Protein AF-A0A948W7L7-F1 (afdb_monomer_lite)

Organism: Eiseniibacteriota bacterium (NCBI:txid2212470)

Secondary structure (DSSP, 8-state):
--------------EEEEEEEHHHHHHHHHHHHSSPPPHHHHHHHHHHHHT-GGGTTSEEEEEEEE-PPPP--EEE-TTT--EEEGGGSHHHHHHHHHHHHHHH-TTTT------

Foldseek 3Di:
DDDPDPPPPPLVLAEDEAEAAQVVVQVVCCVVPVDGDALVNVVVVVVVVCPPPVCVSHHYQAYEYEDAQFDQDWDQDPVPRDIDGRCPDPCNVSSNNRLVVLCVDPPGYHDDNDD

pLDDT: mean 84.23, std 18.94, range [31.59, 96.88]

Radius of gyration: 21.17 Å; chains: 1; bounding box: 54×27×75 Å

Sequence (115 aa):
MIGLTYLGIFMRDGKYAILLDGGFVIKKFQSQSGKFPIAEDVVKFCSGIRENPRLRDLQLLRIYFYHALPSTETLVNPIDGRSINFSTTTLYRESRRLLDTLELEDSAGLAETGC

Structure (mmCIF, N/CA/C/O backbone):
data_AF-A0A948W7L7-F1
#
_entry.id   AF-A0A948W7L7-F1
#
loop_
_atom_site.group_PDB
_atom_site.id
_atom_site.type_symbol
_atom_site.label_atom_id
_atom_site.label_alt_id
_atom_site.label_comp_id
_atom_site.label_asym_id
_atom_site.label_entity_id
_atom_site.label_seq_id
_atom_site.pdbx_PDB_ins_code
_atom_site.Cartn_x
_atom_site.Cartn_y
_atom_site.Cartn_z
_atom_site.occupancy
_atom_site.B_iso_or_equiv
_atom_site.auth_seq_id
_atom_site.auth_comp_id
_atom_site.auth_asym_id
_atom_site.auth_atom_id
_atom_site.pdbx_PDB_model_num
ATOM 1 N N . MET A 1 1 ? -42.471 3.552 44.855 1.00 40.34 1 MET A N 1
ATOM 2 C CA . MET A 1 1 ? -41.839 4.503 43.911 1.00 40.34 1 MET A CA 1
ATOM 3 C C . MET A 1 1 ? -40.886 3.702 43.033 1.00 40.34 1 MET A C 1
ATOM 5 O O . MET A 1 1 ? -39.785 3.415 43.463 1.00 40.34 1 MET A O 1
ATOM 9 N N . ILE A 1 2 ? -41.403 2.938 42.070 1.00 41.31 2 ILE A N 1
ATOM 10 C CA . ILE A 1 2 ? -41.615 3.306 40.655 1.00 41.31 2 ILE A CA 1
ATOM 11 C C . 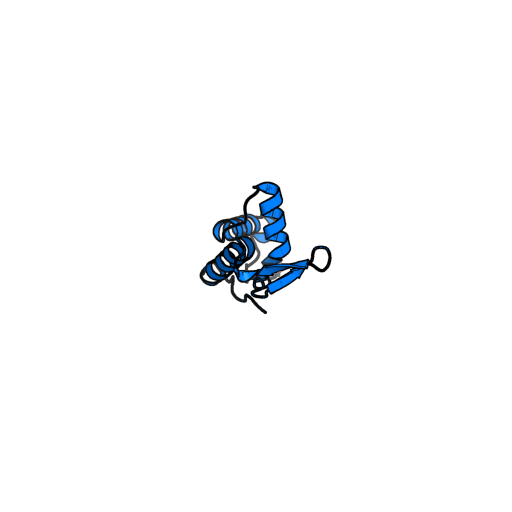ILE A 1 2 ? -40.326 3.821 39.990 1.00 41.31 2 ILE A C 1
ATOM 13 O O . ILE A 1 2 ? -39.990 4.991 40.116 1.00 41.31 2 ILE A O 1
ATOM 17 N N . GLY A 1 3 ? -39.668 2.918 39.257 1.00 43.53 3 GLY A N 1
ATOM 18 C CA . GLY A 1 3 ? -39.073 3.212 37.953 1.00 43.53 3 GLY A CA 1
ATOM 19 C C . GLY A 1 3 ? -37.774 4.009 37.925 1.00 43.53 3 GLY A C 1
ATOM 20 O O . GLY A 1 3 ? -37.775 5.138 37.447 1.00 43.53 3 GLY A O 1
ATOM 21 N N . LEU A 1 4 ? -36.648 3.379 38.286 1.00 43.28 4 LEU A N 1
ATOM 22 C CA . LEU A 1 4 ? -35.396 3.724 37.612 1.00 43.28 4 LEU A CA 1
ATOM 23 C C . LEU A 1 4 ? -35.522 3.201 36.180 1.00 43.28 4 LEU A C 1
ATOM 25 O O . LEU A 1 4 ? -35.521 1.996 35.931 1.00 43.28 4 LEU A O 1
ATOM 29 N N . THR A 1 5 ? -35.761 4.136 35.275 1.00 42.25 5 THR A N 1
ATOM 30 C CA . THR A 1 5 ? -35.937 3.954 33.846 1.00 42.25 5 THR A CA 1
ATOM 31 C C . THR A 1 5 ? -34.881 2.996 33.305 1.00 42.25 5 THR A C 1
ATOM 33 O O . THR A 1 5 ? -33.692 3.307 33.285 1.00 42.25 5 THR A O 1
ATOM 36 N N . TYR A 1 6 ? -35.347 1.835 32.843 1.00 49.16 6 TYR A N 1
ATOM 37 C CA . TYR A 1 6 ? -34.740 1.051 31.775 1.00 49.16 6 TYR A CA 1
ATOM 38 C C . TYR A 1 6 ? -34.564 1.979 30.559 1.00 49.16 6 TYR A C 1
ATOM 40 O O . TYR A 1 6 ? -35.342 1.947 29.608 1.00 49.16 6 TYR A O 1
ATOM 48 N N . LEU A 1 7 ? -33.575 2.872 30.592 1.00 47.66 7 LEU A N 1
ATOM 49 C CA . LEU A 1 7 ? -33.087 3.501 29.381 1.00 47.66 7 LEU A CA 1
ATOM 50 C C . LEU A 1 7 ? -32.185 2.452 28.754 1.00 47.66 7 LEU A C 1
ATOM 52 O O . LEU A 1 7 ? -30.991 2.378 29.036 1.00 47.66 7 LEU A O 1
ATOM 56 N N . GLY A 1 8 ? -32.819 1.574 27.979 1.00 47.31 8 GLY A N 1
ATOM 57 C CA . GLY A 1 8 ? -32.141 0.688 27.059 1.00 47.31 8 GLY A CA 1
ATOM 58 C C . GLY A 1 8 ? -31.297 1.538 26.125 1.00 47.31 8 GLY A C 1
ATOM 59 O O . GLY A 1 8 ? -31.748 1.944 25.058 1.00 47.31 8 GLY A O 1
ATOM 60 N N . ILE A 1 9 ? -30.058 1.805 26.527 1.00 51.22 9 ILE A N 1
ATOM 61 C CA . ILE A 1 9 ? -28.999 2.082 25.581 1.00 51.22 9 ILE A CA 1
ATOM 62 C C . ILE A 1 9 ? -28.772 0.723 24.930 1.00 51.22 9 ILE A C 1
ATOM 64 O O . ILE A 1 9 ? -28.001 -0.103 25.410 1.00 51.22 9 ILE A O 1
ATOM 68 N N . PHE A 1 10 ? -29.512 0.467 23.851 1.00 50.75 10 PHE A N 1
ATOM 69 C CA . PHE A 1 10 ? -29.002 -0.359 22.771 1.00 50.75 10 PHE A CA 1
ATOM 70 C C . PHE A 1 10 ? -27.677 0.297 22.358 1.00 50.75 10 PHE A C 1
ATOM 72 O O . PHE A 1 10 ? -27.638 1.127 21.451 1.00 50.75 10 PHE A O 1
ATOM 79 N N . MET A 1 11 ? -26.587 -0.018 23.068 1.00 53.09 11 MET A N 1
ATOM 80 C CA . MET A 1 11 ? -25.255 0.106 22.509 1.00 53.09 11 MET A CA 1
ATOM 81 C C . MET A 1 11 ? -25.284 -0.878 21.357 1.00 53.09 11 MET A C 1
ATOM 83 O O . MET A 1 11 ? -25.169 -2.087 21.526 1.00 53.09 11 MET A O 1
ATOM 87 N N . ARG A 1 12 ? -25.594 -0.367 20.169 1.00 54.84 12 ARG A N 1
ATOM 88 C CA . ARG A 1 12 ? -25.270 -1.078 18.950 1.00 54.84 12 ARG A CA 1
ATOM 89 C C . ARG A 1 12 ? -23.758 -1.234 19.049 1.00 54.84 12 ARG A C 1
ATOM 91 O O . ARG A 1 12 ? -23.086 -0.207 19.044 1.00 54.84 12 ARG A O 1
ATOM 98 N N . ASP A 1 13 ? -23.260 -2.459 19.220 1.00 70.00 13 ASP A N 1
ATOM 99 C CA . ASP A 1 13 ? -21.828 -2.767 19.157 1.00 70.00 13 ASP A CA 1
ATOM 100 C C . ASP A 1 13 ? -21.360 -2.401 17.752 1.00 70.00 13 ASP A C 1
ATOM 102 O O . ASP A 1 13 ? -21.392 -3.198 16.808 1.00 70.00 13 ASP A O 1
ATOM 106 N N . GLY A 1 14 ? -21.099 -1.112 17.579 1.00 86.00 14 GLY A N 1
ATOM 107 C CA . GLY A 1 14 ? -20.902 -0.504 16.295 1.00 86.00 14 GLY A CA 1
ATOM 108 C C . GLY A 1 14 ? -19.561 -0.985 15.801 1.00 86.00 14 GLY A C 1
ATOM 109 O O . GLY A 1 14 ? -18.542 -0.798 16.451 1.00 86.00 14 GLY A O 1
ATOM 110 N N . LYS A 1 15 ? -19.571 -1.674 14.674 1.00 91.62 15 LYS A N 1
ATOM 111 C CA . LYS A 1 15 ? -18.374 -2.245 14.081 1.00 91.62 15 LYS A CA 1
ATOM 112 C C . LYS A 1 15 ? -18.056 -1.482 12.817 1.00 91.62 15 LYS A C 1
ATOM 114 O O . LYS A 1 15 ? -18.965 -1.102 12.079 1.00 91.62 15 LYS A O 1
ATOM 119 N N . TYR A 1 16 ? -16.775 -1.284 12.558 1.00 93.00 16 TYR A N 1
ATOM 120 C CA . TYR A 1 16 ? -16.324 -0.710 11.301 1.00 93.00 16 TYR A CA 1
ATOM 121 C C . TYR A 1 16 ? -15.113 -1.459 10.762 1.00 93.00 16 TYR A C 1
ATOM 123 O O . TYR A 1 16 ? -14.396 -2.149 11.487 1.00 93.00 16 TYR A O 1
ATOM 131 N N . ALA A 1 17 ? -14.904 -1.315 9.462 1.00 93.06 17 ALA A N 1
ATOM 132 C CA . ALA A 1 17 ? -13.710 -1.757 8.770 1.00 93.06 17 ALA A CA 1
ATOM 133 C C . ALA A 1 17 ? -13.185 -0.592 7.930 1.00 93.06 17 ALA A C 1
ATOM 135 O O . ALA A 1 17 ? -13.954 0.275 7.508 1.00 93.06 17 ALA A O 1
ATOM 136 N N . ILE A 1 18 ? -11.879 -0.578 7.693 1.00 93.38 18 ILE A N 1
ATOM 137 C CA . ILE A 1 18 ? -11.242 0.374 6.781 1.00 93.38 18 ILE A CA 1
ATOM 138 C C . ILE A 1 18 ? -10.951 -0.385 5.490 1.00 93.38 18 ILE A C 1
ATOM 140 O O . ILE A 1 18 ? -10.330 -1.439 5.538 1.00 93.38 18 ILE A O 1
ATOM 144 N N . LEU A 1 19 ? -11.426 0.119 4.351 1.00 94.12 19 LEU A N 1
ATOM 145 C CA . LEU A 1 19 ? -11.172 -0.470 3.036 1.00 94.12 19 LEU A CA 1
ATOM 146 C C . LEU A 1 19 ? -10.410 0.550 2.195 1.00 94.12 19 LEU A C 1
ATOM 148 O O . LEU A 1 19 ? -10.917 1.642 1.933 1.00 94.12 19 LEU A O 1
ATOM 152 N N . LEU A 1 20 ? -9.198 0.194 1.783 1.00 94.25 20 LEU A N 1
ATOM 153 C CA . LEU A 1 20 ? -8.304 1.049 1.017 1.00 94.25 20 LEU A CA 1
ATOM 154 C C . LEU A 1 20 ? -8.105 0.495 -0.391 1.00 94.25 20 LEU A C 1
ATOM 156 O O . LEU A 1 20 ? -7.561 -0.594 -0.558 1.00 94.25 20 LEU A O 1
ATOM 160 N N . ASP A 1 21 ? -8.488 1.293 -1.389 1.00 95.19 21 ASP A N 1
ATOM 161 C CA . ASP A 1 21 ? -8.049 1.110 -2.773 1.00 95.19 21 ASP A CA 1
ATOM 162 C C . ASP A 1 21 ? -6.575 1.509 -2.872 1.00 95.19 21 ASP A C 1
ATOM 164 O O . ASP A 1 21 ? -6.234 2.697 -2.809 1.00 95.19 21 ASP A O 1
ATOM 168 N N . GLY A 1 22 ? -5.690 0.529 -3.035 1.00 93.12 22 GLY A N 1
ATOM 169 C CA . GLY A 1 22 ? -4.257 0.780 -3.114 1.00 93.12 22 GLY A CA 1
ATOM 170 C C . GLY A 1 22 ? -3.867 1.644 -4.311 1.00 93.12 22 GLY A C 1
ATOM 171 O O . GLY A 1 22 ? -3.006 2.511 -4.183 1.00 93.12 22 GLY A O 1
ATOM 172 N N . GLY A 1 23 ? -4.545 1.498 -5.455 1.00 94.06 23 GLY A N 1
ATOM 173 C CA . GLY A 1 23 ? -4.270 2.310 -6.642 1.00 94.06 23 GLY A CA 1
ATOM 174 C C . GLY A 1 23 ? -4.605 3.784 -6.415 1.00 94.06 23 GLY A C 1
ATOM 175 O O . GLY A 1 23 ? -3.859 4.670 -6.843 1.00 94.06 23 GLY A O 1
ATOM 176 N N . PHE A 1 24 ? -5.695 4.058 -5.699 1.00 95.94 24 PHE A N 1
ATOM 177 C CA . PHE A 1 24 ? -6.048 5.411 -5.278 1.00 95.94 24 PHE A CA 1
ATOM 178 C C . PHE A 1 24 ? -5.086 5.958 -4.218 1.00 95.94 24 PHE A C 1
ATOM 180 O O . PHE A 1 24 ? -4.586 7.077 -4.370 1.00 95.94 24 PHE A O 1
ATOM 187 N N . VAL A 1 25 ? -4.806 5.184 -3.164 1.00 94.56 25 VAL A N 1
ATOM 188 C CA . VAL A 1 25 ? -3.932 5.595 -2.052 1.00 94.56 25 VAL A CA 1
ATOM 189 C C . VAL A 1 25 ? -2.536 5.943 -2.563 1.00 94.56 25 VAL A C 1
ATOM 191 O O . VAL A 1 25 ? -2.049 7.039 -2.284 1.00 94.56 25 VAL A O 1
ATOM 194 N N . ILE A 1 26 ? -1.929 5.082 -3.385 1.00 95.44 26 ILE A N 1
ATOM 195 C CA . ILE A 1 26 ? -0.602 5.311 -3.975 1.00 95.44 26 ILE A CA 1
ATOM 196 C C . ILE A 1 26 ? -0.575 6.624 -4.760 1.00 95.44 26 ILE A C 1
ATOM 198 O O . ILE A 1 26 ? 0.286 7.471 -4.517 1.00 95.44 26 ILE A O 1
ATOM 202 N N . LYS A 1 27 ? -1.553 6.844 -5.649 1.00 95.81 27 LYS A N 1
ATOM 203 C CA . LYS A 1 27 ? -1.641 8.083 -6.438 1.00 95.81 27 LYS A CA 1
ATOM 204 C C . LYS A 1 27 ? -1.798 9.319 -5.555 1.00 95.81 27 LYS A C 1
ATOM 206 O O . LYS A 1 27 ? -1.208 10.359 -5.849 1.00 95.81 27 LYS A O 1
ATOM 211 N N . LYS A 1 28 ? -2.583 9.231 -4.476 1.00 95.81 28 LYS A N 1
ATOM 212 C CA . LYS A 1 28 ? -2.761 10.347 -3.538 1.00 95.81 28 LYS A CA 1
ATOM 213 C C . LYS A 1 28 ? -1.477 10.677 -2.793 1.00 95.81 28 LYS A C 1
ATOM 215 O O . LYS A 1 28 ? -1.095 11.846 -2.797 1.00 95.81 28 LYS A O 1
ATOM 220 N N . PHE A 1 29 ? -0.777 9.681 -2.261 1.00 95.44 29 PHE A N 1
ATOM 221 C CA . PHE A 1 29 ? 0.525 9.893 -1.630 1.00 95.44 29 PHE A CA 1
ATOM 222 C C . PHE A 1 29 ? 1.530 10.509 -2.601 1.00 95.44 29 PHE A C 1
ATOM 224 O O . PHE A 1 29 ? 2.117 11.544 -2.293 1.00 95.44 29 PHE A O 1
ATOM 231 N N . GLN A 1 30 ? 1.650 9.958 -3.810 1.00 94.94 30 GLN A N 1
ATOM 232 C CA . GLN A 1 30 ? 2.544 10.494 -4.836 1.00 94.94 30 GLN A CA 1
ATOM 233 C C . GLN A 1 30 ? 2.223 11.949 -5.186 1.00 94.94 30 GLN A C 1
ATOM 235 O O . GLN A 1 30 ? 3.138 12.755 -5.327 1.00 94.94 30 GLN A O 1
ATOM 240 N N . SER A 1 31 ? 0.941 12.320 -5.268 1.00 96.06 31 SER A N 1
ATOM 241 C CA . SER A 1 31 ? 0.549 13.709 -5.543 1.00 96.06 31 SER A CA 1
ATOM 242 C C . SER A 1 31 ? 0.918 14.691 -4.424 1.00 96.06 31 SER A C 1
ATOM 244 O O . SER A 1 31 ? 1.062 15.880 -4.687 1.00 96.06 31 SER A O 1
ATOM 246 N N . GLN A 1 32 ? 1.069 14.209 -3.186 1.00 93.88 32 GLN A N 1
ATOM 247 C CA . GLN A 1 32 ? 1.361 15.037 -2.014 1.00 93.88 32 GLN A CA 1
ATOM 248 C C . GLN A 1 32 ? 2.856 15.093 -1.687 1.00 93.88 32 GLN A C 1
ATOM 250 O O . GLN A 1 32 ? 3.364 16.153 -1.333 1.00 93.88 32 GLN A O 1
ATOM 255 N N . SER A 1 33 ? 3.560 13.963 -1.779 1.00 93.62 33 SER A N 1
ATOM 256 C CA . SER A 1 33 ? 4.959 13.831 -1.351 1.00 93.62 33 SER A CA 1
ATOM 257 C C . SER A 1 33 ? 5.947 13.685 -2.510 1.00 93.62 33 SER A C 1
ATOM 259 O O . SER A 1 33 ? 7.156 13.786 -2.297 1.00 93.62 33 SER A O 1
ATOM 261 N N . GLY A 1 34 ? 5.460 13.399 -3.722 1.00 93.75 34 GLY A N 1
ATOM 262 C CA . GLY A 1 34 ? 6.285 13.018 -4.870 1.00 93.75 34 GLY A CA 1
ATOM 263 C C . GLY A 1 34 ? 6.904 11.619 -4.762 1.00 93.75 34 GLY A C 1
ATOM 264 O O . GLY A 1 34 ? 7.693 11.242 -5.626 1.00 93.75 34 GLY A O 1
ATOM 265 N N . LYS A 1 35 ? 6.581 10.845 -3.717 1.00 94.06 35 LYS A N 1
ATOM 266 C CA . LYS A 1 35 ? 7.186 9.536 -3.432 1.00 94.06 35 LYS A CA 1
ATOM 267 C C . LYS A 1 35 ? 6.151 8.418 -3.475 1.00 94.06 35 LYS A C 1
ATOM 269 O O . LYS A 1 35 ? 4.975 8.633 -3.190 1.00 94.06 35 LYS A O 1
ATOM 274 N N . PHE A 1 36 ? 6.608 7.218 -3.828 1.00 96.44 36 PHE A N 1
ATOM 275 C CA . PHE A 1 36 ? 5.821 6.000 -3.655 1.00 96.44 36 PHE A CA 1
ATOM 276 C C . PHE A 1 36 ? 5.706 5.695 -2.148 1.00 96.44 36 PHE A C 1
ATOM 278 O O . PHE A 1 36 ? 6.724 5.809 -1.461 1.00 96.44 36 PHE A O 1
ATOM 285 N N . PRO A 1 37 ? 4.510 5.383 -1.618 1.00 96.19 37 PRO A N 1
ATOM 286 C CA . PRO A 1 37 ? 4.341 5.150 -0.187 1.00 96.19 37 PRO A CA 1
ATOM 287 C C . PRO A 1 37 ? 4.995 3.839 0.254 1.00 96.19 37 PRO A C 1
ATOM 289 O O . PRO A 1 37 ? 4.990 2.853 -0.484 1.00 96.19 37 PRO A O 1
ATOM 292 N N . ILE A 1 38 ? 5.500 3.824 1.484 1.00 94.88 38 ILE A N 1
ATOM 293 C CA . ILE A 1 38 ? 5.923 2.599 2.180 1.00 94.88 38 ILE A CA 1
ATOM 294 C C . ILE A 1 38 ? 4.804 2.097 3.107 1.00 94.88 38 ILE A C 1
ATOM 296 O O . ILE A 1 38 ? 3.808 2.793 3.323 1.00 94.88 38 ILE A O 1
ATOM 300 N N . ALA A 1 39 ? 4.935 0.883 3.646 1.00 93.19 39 ALA A N 1
ATOM 301 C CA . ALA A 1 39 ? 3.906 0.287 4.502 1.00 93.19 39 ALA A CA 1
ATOM 302 C C . ALA A 1 39 ? 3.606 1.162 5.732 1.00 93.19 39 ALA A C 1
ATOM 304 O O . ALA A 1 39 ? 2.448 1.362 6.093 1.00 93.19 39 ALA A O 1
ATOM 305 N N . GLU A 1 40 ? 4.636 1.782 6.304 1.00 93.00 40 GLU A N 1
ATOM 306 C CA . GLU A 1 40 ? 4.546 2.683 7.449 1.00 93.00 40 GLU A CA 1
ATOM 307 C C . GLU A 1 40 ? 3.674 3.910 7.156 1.00 93.00 40 GLU A C 1
ATOM 309 O O . GLU A 1 40 ? 2.932 4.363 8.030 1.00 93.00 40 GLU A O 1
ATOM 314 N N . ASP A 1 41 ? 3.704 4.429 5.923 1.00 94.50 41 ASP A N 1
ATOM 315 C CA . ASP A 1 41 ? 2.840 5.540 5.513 1.00 94.50 41 ASP A CA 1
ATOM 316 C C . ASP A 1 41 ? 1.363 5.119 5.529 1.00 94.50 41 ASP A C 1
ATOM 318 O O . ASP A 1 41 ? 0.498 5.864 6.002 1.00 94.50 41 ASP A O 1
ATOM 322 N N . VAL A 1 42 ? 1.073 3.905 5.052 1.00 93.88 42 VAL A N 1
ATOM 323 C CA . VAL A 1 42 ? -0.280 3.331 5.027 1.00 93.88 42 VAL A CA 1
ATOM 324 C C . VAL A 1 42 ? -0.773 3.049 6.448 1.00 93.88 42 VAL A C 1
ATOM 326 O O . VAL A 1 42 ? -1.888 3.438 6.801 1.00 93.88 42 VAL A O 1
ATOM 329 N N . VAL A 1 43 ? 0.063 2.453 7.302 1.00 92.81 43 VAL A N 1
ATOM 330 C CA . VAL A 1 43 ? -0.257 2.193 8.717 1.00 92.81 43 VAL A CA 1
ATOM 331 C C . VAL A 1 43 ? -0.515 3.498 9.470 1.00 92.81 43 VAL A C 1
ATOM 333 O O . VAL A 1 43 ? -1.480 3.604 10.238 1.00 92.81 43 VAL A O 1
ATOM 336 N N . LYS A 1 44 ? 0.296 4.530 9.219 1.00 93.19 44 LYS A N 1
ATOM 337 C CA . LYS A 1 44 ? 0.108 5.858 9.807 1.00 93.19 44 LYS A CA 1
ATOM 338 C C . LYS A 1 44 ? -1.196 6.501 9.341 1.00 93.19 44 LYS A C 1
ATOM 340 O O . LYS A 1 44 ? -1.917 7.072 10.159 1.00 93.19 44 LYS A O 1
ATOM 345 N N . PHE A 1 45 ? -1.532 6.379 8.058 1.00 93.62 45 PHE A N 1
ATOM 346 C CA . PHE A 1 45 ? -2.808 6.855 7.525 1.00 93.62 45 PHE A CA 1
ATOM 347 C C . PHE A 1 45 ? -4.001 6.165 8.204 1.00 93.62 45 PHE A C 1
ATOM 349 O O . PHE A 1 45 ? -4.919 6.839 8.675 1.00 93.62 45 PHE A O 1
ATOM 356 N N . CYS A 1 46 ? -3.957 4.839 8.343 1.00 93.44 46 CYS A N 1
ATOM 357 C CA . CYS A 1 46 ? -4.979 4.072 9.055 1.00 93.44 46 CYS A CA 1
ATOM 358 C C . CYS A 1 46 ? -5.092 4.467 10.531 1.00 93.44 46 CYS A C 1
ATOM 360 O O . CYS A 1 46 ? -6.200 4.606 11.046 1.00 93.44 46 CYS A O 1
ATOM 362 N N . SER A 1 47 ? -3.963 4.687 11.206 1.00 92.50 47 SER A N 1
ATOM 363 C CA . SER A 1 47 ? -3.936 5.157 12.597 1.00 92.50 47 SER A CA 1
ATOM 364 C C . SER A 1 47 ? -4.638 6.510 12.739 1.00 92.50 47 SER A C 1
ATOM 366 O O . SER A 1 47 ? -5.504 6.660 13.596 1.00 92.50 47 SER A O 1
ATOM 368 N N . GLY A 1 48 ? -4.390 7.443 11.815 1.00 94.00 48 GLY A N 1
ATOM 369 C CA . GLY A 1 48 ? -5.092 8.729 11.782 1.00 94.00 48 GLY A CA 1
ATOM 370 C C . GLY A 1 48 ? -6.606 8.604 11.557 1.00 94.00 48 GLY A C 1
ATOM 371 O O . GLY A 1 48 ? -7.381 9.357 12.145 1.00 94.00 48 GLY A O 1
ATOM 372 N N . ILE A 1 49 ? -7.064 7.631 10.756 1.00 93.69 49 ILE A N 1
ATOM 373 C CA . ILE A 1 49 ? -8.503 7.341 10.620 1.00 93.69 49 ILE A CA 1
ATOM 374 C C . ILE A 1 49 ? -9.071 6.855 11.957 1.00 93.69 49 ILE A C 1
ATOM 376 O O . ILE A 1 49 ? -10.118 7.345 12.379 1.00 93.69 49 ILE A O 1
ATOM 380 N N . ARG A 1 50 ? -8.383 5.925 12.634 1.00 92.06 50 ARG A N 1
ATOM 381 C CA . ARG A 1 50 ? -8.820 5.345 13.918 1.00 92.06 50 ARG A CA 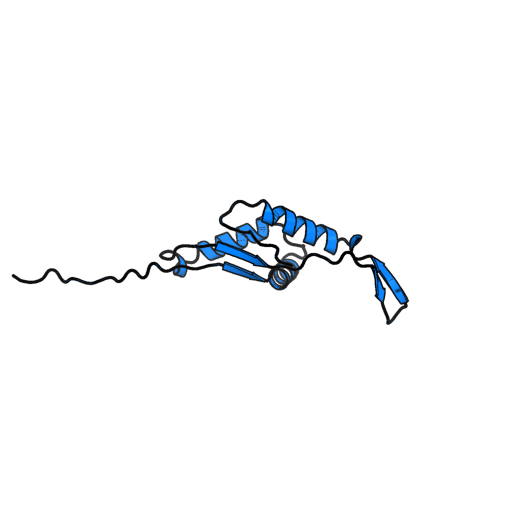1
ATOM 382 C C . ARG A 1 50 ? -8.957 6.386 15.028 1.00 92.06 50 ARG A C 1
ATOM 384 O O . ARG A 1 50 ? -9.807 6.232 15.897 1.00 92.06 50 ARG A O 1
ATOM 391 N N . GLU A 1 51 ? -8.153 7.441 14.991 1.00 93.06 51 GLU A N 1
ATOM 392 C CA . GLU A 1 51 ? -8.200 8.547 15.955 1.00 93.06 51 GLU A CA 1
ATOM 393 C C . GLU A 1 51 ? -9.415 9.475 15.769 1.00 93.06 51 GLU A C 1
ATOM 395 O O . GLU A 1 51 ? -9.667 10.346 16.607 1.00 93.06 51 GLU A O 1
ATOM 400 N N . ASN A 1 52 ? -10.210 9.296 14.706 1.00 94.56 52 ASN A N 1
ATOM 401 C CA . ASN A 1 52 ? -11.393 10.114 14.464 1.00 94.56 52 ASN A CA 1
ATOM 402 C C . ASN A 1 52 ? -12.414 9.967 15.615 1.00 94.56 52 ASN A C 1
ATOM 404 O O . ASN A 1 52 ? -12.888 8.857 15.870 1.00 94.56 52 ASN A O 1
ATOM 408 N N . PRO A 1 53 ? -12.848 11.069 16.263 1.00 94.00 53 PRO A N 1
ATOM 409 C CA . PRO A 1 53 ? -13.796 11.015 17.378 1.00 94.00 53 PRO A CA 1
ATOM 410 C C . PRO A 1 53 ? -15.107 10.284 17.067 1.00 94.00 53 PRO A C 1
ATOM 412 O O . PRO A 1 53 ? -15.714 9.721 17.970 1.00 94.00 53 PRO A O 1
ATOM 415 N N . ARG A 1 54 ? -15.533 10.255 15.796 1.00 91.94 54 ARG A N 1
ATOM 416 C CA . ARG A 1 54 ? -16.748 9.548 15.356 1.00 91.94 54 ARG A CA 1
ATOM 417 C C . ARG A 1 54 ? -16.626 8.023 15.402 1.00 91.94 54 ARG A C 1
ATOM 419 O O . ARG A 1 54 ? -17.642 7.346 15.306 1.00 91.94 54 ARG A O 1
ATOM 426 N N . LEU A 1 55 ? -15.407 7.495 15.506 1.00 91.31 55 LEU A N 1
ATOM 427 C CA . LEU A 1 55 ? -15.123 6.060 15.558 1.00 91.31 55 LEU A CA 1
ATOM 428 C C . LEU A 1 55 ? -14.768 5.580 16.971 1.00 91.31 55 LEU A C 1
ATOM 430 O O . LEU A 1 55 ? -14.564 4.386 17.156 1.00 91.31 55 LEU A O 1
ATOM 434 N N . ARG A 1 56 ? -14.692 6.484 17.961 1.00 88.06 56 ARG A N 1
ATOM 435 C CA . ARG A 1 56 ? -14.201 6.189 19.318 1.00 88.06 56 ARG A CA 1
ATOM 436 C C . ARG A 1 56 ? -14.969 5.061 20.008 1.00 88.06 56 ARG A C 1
ATOM 438 O O . ARG A 1 56 ? -14.353 4.232 20.666 1.00 88.06 56 ARG A O 1
ATOM 445 N N . ASP A 1 57 ? -16.284 5.034 19.821 1.00 89.44 57 ASP A N 1
ATOM 446 C CA . ASP A 1 57 ? -17.173 4.046 20.439 1.00 89.44 57 ASP A CA 1
ATOM 447 C C . ASP A 1 57 ? -17.462 2.858 19.500 1.00 89.44 57 ASP A C 1
ATOM 449 O O . ASP A 1 57 ? -18.348 2.049 19.770 1.00 89.44 57 ASP A O 1
ATOM 453 N N . LEU A 1 58 ? -16.740 2.758 18.374 1.00 90.81 58 LEU A N 1
ATOM 454 C CA . LEU A 1 58 ? -16.863 1.663 17.418 1.00 90.81 58 LEU A CA 1
ATOM 455 C C . LEU A 1 58 ? -15.669 0.707 17.522 1.00 90.81 58 LEU A C 1
ATOM 457 O O . LEU A 1 58 ? -14.513 1.112 17.635 1.00 90.81 58 LEU A O 1
ATOM 461 N N . GLN A 1 59 ? -15.938 -0.585 17.384 1.00 91.19 59 GLN A N 1
ATOM 462 C CA . GLN A 1 59 ? -14.915 -1.616 17.308 1.00 91.19 59 GLN A CA 1
ATOM 463 C C . GLN A 1 59 ? -14.378 -1.730 15.874 1.00 91.19 59 GLN A C 1
ATOM 465 O O . GLN A 1 59 ? -15.130 -2.012 14.935 1.00 91.19 59 GLN A O 1
ATOM 470 N N . LEU A 1 60 ? -13.065 -1.554 15.703 1.00 91.12 60 LEU A N 1
ATOM 471 C CA . LEU A 1 60 ? -12.389 -1.876 14.446 1.00 91.12 60 LEU A CA 1
ATOM 472 C C . LEU A 1 60 ? -12.347 -3.395 14.274 1.00 91.12 60 LEU A C 1
ATOM 474 O O . LEU A 1 60 ? -11.831 -4.102 15.136 1.00 91.12 60 LEU A O 1
ATOM 478 N N . LEU A 1 61 ? -12.869 -3.882 13.152 1.00 90.00 61 LEU A N 1
ATOM 479 C CA . LEU A 1 61 ? -12.817 -5.297 12.798 1.00 90.00 61 LEU A CA 1
ATOM 480 C C . LEU A 1 61 ? -11.538 -5.649 12.047 1.00 90.00 61 LEU A C 1
ATOM 482 O O . LEU A 1 61 ? -10.837 -6.580 12.428 1.00 90.00 61 LEU A O 1
ATOM 486 N N . ARG A 1 62 ? -11.276 -4.935 10.947 1.00 88.06 62 ARG A N 1
ATOM 487 C CA . ARG A 1 62 ? -10.182 -5.230 10.019 1.00 88.06 62 ARG A CA 1
ATOM 488 C C . ARG A 1 62 ? -9.871 -4.025 9.140 1.00 88.06 62 ARG A C 1
ATOM 490 O O . ARG A 1 62 ? -10.746 -3.191 8.879 1.00 88.06 62 ARG A O 1
ATOM 497 N N . ILE A 1 63 ? -8.633 -3.963 8.671 1.00 90.94 63 ILE A N 1
ATOM 498 C CA . ILE A 1 63 ? -8.165 -3.010 7.668 1.00 90.94 63 ILE A CA 1
ATOM 499 C C . ILE A 1 63 ? -7.819 -3.795 6.406 1.00 90.94 63 ILE A C 1
ATOM 501 O O . ILE A 1 63 ? -6.916 -4.616 6.428 1.00 90.94 63 ILE A O 1
ATOM 505 N N . TYR A 1 64 ? -8.510 -3.529 5.305 1.00 90.06 64 TYR A N 1
ATOM 506 C CA . TYR A 1 64 ? -8.229 -4.137 4.010 1.00 90.06 64 TYR A CA 1
ATOM 507 C C . TYR A 1 64 ? -7.466 -3.154 3.133 1.00 90.06 64 TYR A C 1
ATOM 509 O O . TYR A 1 64 ? -7.934 -2.037 2.903 1.00 90.06 64 TYR A O 1
ATOM 517 N N . PHE A 1 65 ? -6.327 -3.586 2.601 1.00 92.25 65 PHE A N 1
ATOM 518 C CA . PHE A 1 65 ? -5.616 -2.890 1.536 1.00 92.25 65 PHE A CA 1
ATOM 519 C C . PHE A 1 65 ? -5.659 -3.764 0.288 1.00 92.25 65 PHE A C 1
ATOM 521 O O . PHE A 1 65 ? -4.959 -4.768 0.212 1.00 92.25 65 PHE A O 1
ATOM 528 N N . TYR A 1 66 ? -6.503 -3.402 -0.678 1.00 90.88 66 TYR A N 1
ATOM 529 C CA . TYR A 1 66 ? -6.616 -4.161 -1.919 1.00 90.88 66 TYR A CA 1
ATOM 530 C C . TYR A 1 66 ? -5.867 -3.444 -3.036 1.00 90.88 66 TYR A C 1
ATOM 532 O O . TYR A 1 66 ? -6.094 -2.267 -3.326 1.00 90.88 66 TYR A O 1
ATOM 540 N N . HIS A 1 67 ? -4.950 -4.162 -3.671 1.00 92.06 67 HIS A N 1
ATOM 541 C CA . HIS A 1 67 ? -4.194 -3.664 -4.806 1.00 92.06 67 HIS A CA 1
ATOM 542 C C . HIS A 1 67 ? -3.777 -4.827 -5.697 1.00 92.06 67 HIS A C 1
ATOM 544 O O . HIS A 1 67 ? -3.474 -5.910 -5.202 1.00 92.06 67 HIS A O 1
ATOM 550 N N . ALA A 1 68 ? -3.761 -4.592 -7.006 1.00 92.00 68 ALA A N 1
ATOM 551 C CA . ALA A 1 68 ? -3.320 -5.595 -7.960 1.00 92.00 68 ALA A CA 1
ATOM 552 C C . ALA A 1 68 ? -1.811 -5.834 -7.832 1.00 92.00 68 ALA A C 1
ATOM 554 O O . ALA A 1 68 ? -1.041 -4.895 -7.604 1.00 92.00 68 ALA A O 1
ATOM 555 N N . LEU A 1 69 ? -1.385 -7.080 -8.042 1.00 93.06 69 LEU A N 1
ATOM 556 C CA . LEU A 1 69 ? 0.030 -7.384 -8.210 1.00 93.06 69 LEU A CA 1
ATOM 557 C C . LEU A 1 69 ? 0.589 -6.624 -9.425 1.00 93.06 69 LEU A C 1
ATOM 559 O O . LEU A 1 69 ? -0.090 -6.496 -10.450 1.00 93.06 69 LEU A O 1
ATOM 563 N N . PRO A 1 70 ? 1.827 -6.108 -9.342 1.00 94.06 70 PRO A N 1
ATOM 564 C CA . PRO A 1 70 ? 2.431 -5.432 -10.476 1.00 94.06 70 PRO A CA 1
ATOM 565 C C . PRO A 1 70 ? 2.712 -6.433 -11.607 1.00 94.06 70 PRO A C 1
ATOM 567 O O . PRO A 1 70 ? 3.120 -7.568 -11.364 1.00 94.06 70 PRO A O 1
ATOM 570 N N . SER A 1 71 ? 2.511 -6.002 -12.854 1.00 94.19 71 SER A N 1
ATOM 571 C CA . SER A 1 71 ? 2.661 -6.876 -14.023 1.00 94.19 71 SER A CA 1
ATOM 572 C C . SER A 1 71 ? 4.112 -7.318 -14.235 1.00 94.19 71 SER A C 1
ATOM 574 O O . SER A 1 71 ? 5.037 -6.504 -14.197 1.00 94.19 71 SER A O 1
ATOM 576 N N . THR A 1 72 ? 4.303 -8.607 -14.512 1.00 95.81 72 THR A N 1
ATOM 577 C CA . THR A 1 72 ? 5.586 -9.200 -14.918 1.00 95.81 72 THR A CA 1
ATOM 578 C C . THR A 1 72 ? 5.759 -9.265 -16.435 1.00 95.81 72 THR A C 1
ATOM 580 O O . THR A 1 72 ? 6.805 -9.697 -16.920 1.00 95.81 72 THR A O 1
ATOM 583 N N . GLU A 1 73 ? 4.745 -8.849 -17.193 1.00 96.56 73 GLU A N 1
ATOM 584 C CA . GLU A 1 73 ? 4.723 -8.995 -18.640 1.00 96.56 73 GLU A CA 1
ATOM 585 C C . GLU A 1 73 ? 5.709 -8.051 -19.333 1.00 96.56 73 GLU A C 1
ATOM 587 O O . GLU A 1 73 ? 6.148 -7.023 -18.807 1.00 96.56 73 GLU A O 1
ATOM 592 N N . THR A 1 74 ? 6.040 -8.404 -20.570 1.00 96.81 74 THR A N 1
ATOM 593 C CA . THR A 1 74 ? 6.720 -7.509 -21.500 1.00 96.81 74 THR A CA 1
ATOM 594 C C . THR A 1 74 ? 5.734 -7.122 -22.588 1.00 96.81 74 THR A C 1
ATOM 596 O O . THR A 1 74 ? 5.256 -7.995 -23.308 1.00 96.81 74 THR A O 1
ATOM 599 N N . LEU A 1 75 ? 5.430 -5.829 -22.710 1.00 95.12 75 LEU A N 1
ATOM 600 C CA . LEU A 1 75 ? 4.522 -5.319 -23.738 1.00 95.12 75 LEU A CA 1
ATOM 601 C C . LEU A 1 75 ? 5.268 -4.438 -24.732 1.00 95.12 75 LEU A C 1
ATOM 603 O O . LEU A 1 75 ? 6.213 -3.729 -24.385 1.00 95.12 75 LEU A O 1
ATOM 607 N N . VAL A 1 76 ? 4.797 -4.463 -25.974 1.00 96.19 76 VAL A N 1
ATOM 608 C CA . VAL A 1 76 ? 5.252 -3.563 -27.030 1.00 96.19 76 VAL A CA 1
ATOM 609 C C . VAL A 1 76 ? 4.279 -2.398 -27.107 1.00 96.19 76 VAL A C 1
ATOM 611 O O . VAL A 1 76 ? 3.076 -2.597 -27.273 1.00 96.19 76 VAL A O 1
ATOM 614 N N . ASN A 1 77 ? 4.792 -1.179 -26.987 1.00 92.12 77 ASN A N 1
ATOM 615 C CA . ASN A 1 77 ? 4.000 0.019 -27.197 1.00 92.12 77 ASN A CA 1
ATOM 616 C C . ASN A 1 77 ? 3.561 0.078 -28.674 1.00 92.12 77 ASN A C 1
ATOM 618 O O . ASN A 1 77 ? 4.420 0.160 -29.555 1.00 92.12 77 ASN A O 1
ATOM 622 N N . PRO A 1 78 ? 2.250 0.061 -28.976 1.00 93.31 78 PRO A N 1
ATOM 623 C CA . PRO A 1 78 ? 1.767 0.028 -30.355 1.00 93.31 78 PRO A CA 1
ATOM 624 C C . PRO A 1 78 ? 2.028 1.331 -31.123 1.00 93.31 78 PRO A C 1
ATOM 626 O O . PRO A 1 78 ? 1.915 1.344 -32.344 1.00 93.31 78 PRO A O 1
ATOM 629 N N . ILE A 1 79 ? 2.358 2.426 -30.430 1.00 95.69 79 ILE A N 1
ATOM 630 C CA . ILE A 1 79 ? 2.573 3.743 -31.043 1.00 95.69 79 ILE A CA 1
ATOM 631 C C . ILE A 1 79 ? 3.998 3.874 -31.596 1.00 95.69 79 ILE A C 1
ATOM 633 O O . ILE A 1 79 ? 4.183 4.427 -32.676 1.00 95.69 79 ILE A O 1
ATOM 637 N N . ASP A 1 80 ? 5.007 3.387 -30.867 1.00 95.31 80 ASP A N 1
ATOM 638 C CA . ASP A 1 80 ? 6.427 3.571 -31.211 1.00 95.31 80 ASP A CA 1
ATOM 639 C C . ASP A 1 80 ? 7.221 2.257 -31.345 1.00 95.31 80 ASP A C 1
ATOM 641 O O . ASP A 1 80 ? 8.417 2.285 -31.637 1.00 95.31 80 ASP A O 1
ATOM 645 N N . GLY A 1 81 ? 6.575 1.105 -31.140 1.00 95.06 81 GLY A N 1
ATOM 646 C CA . GLY A 1 81 ? 7.178 -0.223 -31.254 1.00 95.06 81 GLY A CA 1
ATOM 647 C C . GLY A 1 81 ? 8.165 -0.574 -30.139 1.00 95.06 81 GLY A C 1
ATOM 648 O O . GLY A 1 81 ? 8.813 -1.621 -30.208 1.00 95.06 81 GLY A O 1
ATOM 649 N N . ARG A 1 82 ? 8.319 0.266 -29.107 1.00 95.75 82 ARG A N 1
ATOM 650 C CA . ARG A 1 82 ? 9.263 -0.003 -28.015 1.00 95.75 82 ARG A CA 1
ATOM 651 C C . ARG A 1 82 ? 8.743 -1.106 -27.107 1.00 95.75 82 ARG A C 1
ATOM 653 O O . ARG A 1 82 ? 7.596 -1.079 -26.672 1.00 95.75 82 ARG A O 1
ATOM 660 N N . SER A 1 83 ? 9.621 -2.047 -26.777 1.00 96.00 83 SER A N 1
ATOM 661 C CA . SER A 1 83 ? 9.343 -3.105 -25.808 1.00 96.00 83 SER A CA 1
ATOM 662 C C . SER A 1 83 ? 9.682 -2.640 -24.393 1.00 96.00 83 SER A C 1
ATOM 664 O O . SER A 1 83 ? 10.772 -2.114 -24.155 1.00 96.00 83 SER A O 1
ATOM 666 N N . ILE A 1 84 ? 8.755 -2.829 -23.457 1.00 94.81 84 ILE A N 1
ATOM 667 C CA . ILE A 1 84 ? 8.928 -2.522 -22.037 1.00 94.81 84 ILE A CA 1
ATOM 668 C C . ILE A 1 84 ? 8.658 -3.794 -21.244 1.00 94.81 84 ILE A C 1
ATOM 670 O O . ILE A 1 84 ? 7.547 -4.318 -21.254 1.00 94.81 84 ILE A O 1
ATOM 674 N N . ASN A 1 85 ? 9.675 -4.264 -20.523 1.00 95.81 85 ASN A N 1
ATOM 675 C CA . ASN A 1 85 ? 9.524 -5.326 -19.538 1.00 95.81 85 ASN A CA 1
ATOM 676 C C . ASN A 1 85 ? 9.124 -4.720 -18.184 1.00 95.81 85 ASN A C 1
ATOM 678 O O . ASN A 1 85 ? 9.968 -4.137 -17.492 1.00 95.81 85 ASN A O 1
ATOM 682 N N . PHE A 1 86 ? 7.857 -4.868 -17.787 1.00 95.25 86 PHE A N 1
ATOM 683 C CA . PHE A 1 86 ? 7.332 -4.243 -16.571 1.00 95.25 86 PHE A CA 1
ATOM 684 C C . PHE A 1 86 ? 7.996 -4.758 -15.297 1.00 95.25 86 PHE A C 1
ATOM 686 O O . PHE A 1 86 ? 8.218 -3.959 -14.385 1.00 95.25 86 PHE A O 1
ATOM 693 N N . SER A 1 87 ? 8.431 -6.023 -15.270 1.00 96.00 87 SER A N 1
ATOM 694 C CA . SER A 1 87 ? 9.117 -6.619 -14.110 1.00 96.00 87 SER A CA 1
ATOM 695 C C . SER A 1 87 ? 10.425 -5.910 -13.737 1.00 96.00 87 SER A C 1
ATOM 697 O O . SER A 1 87 ? 10.878 -5.969 -12.595 1.00 96.00 87 SER A O 1
ATOM 699 N N . THR A 1 88 ? 11.035 -5.203 -14.692 1.00 95.94 88 THR A N 1
ATOM 700 C CA . THR A 1 88 ? 12.303 -4.487 -14.486 1.00 95.94 88 THR A CA 1
ATOM 701 C C . THR A 1 88 ? 12.109 -3.048 -14.014 1.00 95.94 88 THR A C 1
ATOM 703 O O . THR A 1 88 ? 13.073 -2.378 -13.641 1.00 95.94 88 THR A O 1
ATOM 706 N N . THR A 1 89 ? 10.868 -2.555 -14.017 1.00 95.94 89 THR A N 1
ATOM 707 C CA . THR A 1 89 ? 10.568 -1.159 -13.698 1.00 95.94 89 THR A CA 1
ATOM 708 C C . THR A 1 89 ? 10.672 -0.882 -12.201 1.00 95.94 89 THR A C 1
ATOM 710 O O . THR A 1 89 ? 10.406 -1.740 -11.356 1.00 95.94 89 THR A O 1
ATOM 713 N N . THR A 1 90 ? 10.999 0.364 -11.850 1.00 95.31 90 THR A N 1
ATOM 714 C CA . THR A 1 90 ? 10.949 0.826 -10.455 1.00 95.31 90 THR A CA 1
ATOM 715 C C . THR A 1 90 ? 9.548 0.657 -9.872 1.00 95.31 90 THR A C 1
ATOM 717 O O . THR A 1 90 ? 9.414 0.206 -8.742 1.00 95.31 90 THR A O 1
ATOM 720 N N . LEU A 1 91 ? 8.499 0.935 -10.656 1.00 94.00 91 LEU A N 1
ATOM 721 C CA . LEU A 1 91 ? 7.113 0.781 -10.213 1.00 94.00 91 LEU A CA 1
ATOM 722 C C . LEU A 1 91 ? 6.800 -0.657 -9.784 1.00 94.00 91 LEU A C 1
ATOM 724 O O . LEU A 1 91 ? 6.167 -0.844 -8.747 1.00 94.00 91 LEU A O 1
ATOM 728 N N . TYR A 1 92 ? 7.264 -1.656 -10.541 1.00 96.50 92 TYR A N 1
ATOM 729 C CA . TYR A 1 92 ? 7.106 -3.061 -10.167 1.00 96.50 92 TYR A CA 1
ATOM 730 C C . TYR A 1 92 ? 7.753 -3.351 -8.814 1.00 96.50 92 TYR A C 1
ATOM 732 O O . TYR A 1 92 ? 7.105 -3.890 -7.920 1.00 96.50 92 TYR A O 1
ATOM 740 N N . ARG A 1 93 ? 9.012 -2.934 -8.643 1.00 96.88 93 ARG A N 1
ATOM 741 C CA . ARG A 1 93 ? 9.774 -3.166 -7.411 1.00 96.88 93 ARG A CA 1
ATOM 742 C C . ARG A 1 93 ? 9.122 -2.516 -6.194 1.00 96.88 93 ARG A C 1
ATOM 744 O O . ARG A 1 93 ? 8.972 -3.178 -5.174 1.00 96.88 93 ARG A O 1
ATOM 751 N N . GLU A 1 94 ? 8.726 -1.251 -6.306 1.00 96.38 94 GLU A N 1
ATOM 752 C CA . GLU A 1 94 ? 8.111 -0.512 -5.198 1.00 96.38 94 GLU A CA 1
ATOM 753 C C . GLU A 1 94 ? 6.720 -1.060 -4.855 1.00 96.38 94 GLU A C 1
ATOM 755 O O . GLU A 1 94 ? 6.420 -1.273 -3.683 1.00 96.38 94 GLU A O 1
ATOM 760 N N . SER A 1 95 ? 5.898 -1.377 -5.863 1.00 95.00 95 SER A N 1
ATOM 761 C CA . SER A 1 95 ? 4.5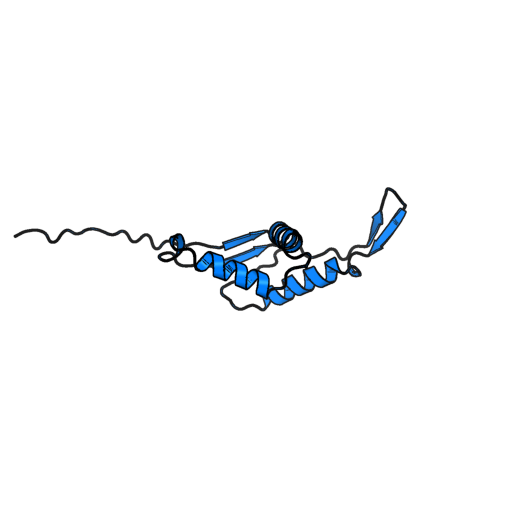65 -1.958 -5.635 1.00 95.00 95 SER A CA 1
ATOM 762 C C . SER A 1 95 ? 4.668 -3.330 -4.976 1.00 95.00 95 SER A C 1
ATOM 764 O O . SER A 1 95 ? 3.948 -3.610 -4.021 1.00 95.00 95 SER A O 1
ATOM 766 N N . ARG A 1 96 ? 5.599 -4.172 -5.446 1.00 95.56 96 ARG A N 1
ATOM 767 C CA . ARG A 1 96 ? 5.842 -5.495 -4.869 1.00 95.56 96 ARG A CA 1
ATOM 768 C C . ARG A 1 96 ? 6.320 -5.385 -3.425 1.00 95.56 96 ARG A C 1
ATOM 770 O O . ARG A 1 96 ? 5.751 -6.024 -2.552 1.00 95.56 96 ARG A O 1
ATOM 777 N N . ARG A 1 97 ? 7.299 -4.513 -3.167 1.00 95.31 97 ARG A N 1
ATOM 778 C CA . ARG A 1 97 ? 7.818 -4.262 -1.820 1.00 95.31 97 ARG A CA 1
ATOM 779 C C . ARG A 1 97 ? 6.723 -3.790 -0.868 1.00 95.31 97 ARG A C 1
ATOM 781 O O . ARG A 1 97 ? 6.672 -4.276 0.257 1.00 95.31 97 ARG A O 1
ATOM 788 N N . LEU A 1 98 ? 5.874 -2.855 -1.296 1.00 94.75 98 LEU A N 1
ATOM 789 C CA . LEU A 1 98 ? 4.771 -2.360 -0.473 1.00 94.75 98 LEU A CA 1
ATOM 790 C C . LEU A 1 98 ? 3.824 -3.499 -0.088 1.00 94.75 98 LEU A C 1
ATOM 792 O O . LEU A 1 98 ? 3.515 -3.646 1.089 1.00 94.75 98 LEU A O 1
ATOM 796 N N . LEU A 1 99 ? 3.403 -4.309 -1.063 1.00 93.31 99 LEU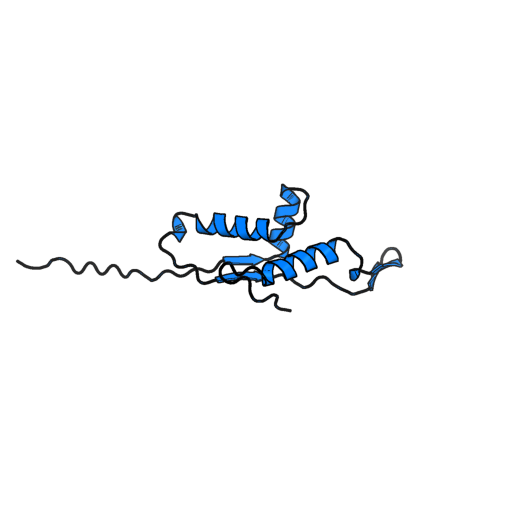 A N 1
ATOM 797 C CA . LEU A 1 99 ? 2.494 -5.430 -0.825 1.00 93.31 99 LEU A CA 1
ATOM 798 C C . LEU A 1 99 ? 3.105 -6.489 0.096 1.00 93.31 99 LEU A C 1
ATOM 800 O O . LEU A 1 99 ? 2.480 -6.843 1.089 1.00 93.31 99 LEU A O 1
ATOM 804 N N . ASP A 1 100 ? 4.337 -6.922 -0.186 1.00 92.81 100 ASP A N 1
ATOM 805 C CA . ASP A 1 100 ? 5.034 -7.923 0.628 1.00 92.81 100 ASP A CA 1
ATOM 806 C C . ASP A 1 100 ? 5.254 -7.412 2.069 1.00 92.81 100 ASP A C 1
ATOM 808 O O . ASP A 1 100 ? 5.172 -8.178 3.023 1.00 92.81 100 ASP A O 1
ATOM 812 N N . THR A 1 101 ? 5.508 -6.109 2.253 1.00 93.00 101 THR A N 1
ATOM 813 C CA . THR A 1 101 ? 5.685 -5.528 3.597 1.00 93.00 101 THR A CA 1
ATOM 814 C C . THR A 1 101 ? 4.351 -5.429 4.338 1.00 93.00 101 THR A C 1
ATOM 816 O O . THR A 1 101 ? 4.286 -5.798 5.503 1.00 93.00 101 THR A O 1
ATOM 819 N N . LEU A 1 102 ? 3.277 -4.981 3.675 1.00 90.38 102 LEU A N 1
ATOM 820 C CA . LEU A 1 102 ? 1.943 -4.887 4.285 1.00 90.38 102 LEU A CA 1
ATOM 821 C C . LEU A 1 102 ? 1.383 -6.255 4.689 1.00 90.38 102 LEU A C 1
ATOM 823 O O . LEU A 1 102 ? 0.658 -6.333 5.673 1.00 90.38 102 LEU A O 1
ATOM 827 N N . GLU A 1 103 ? 1.728 -7.320 3.965 1.00 86.31 103 GLU A N 1
ATOM 828 C CA . GLU A 1 103 ? 1.325 -8.688 4.310 1.00 86.31 103 GLU A CA 1
ATOM 829 C C . GLU A 1 103 ? 1.967 -9.179 5.620 1.00 86.31 103 GLU A C 1
ATOM 831 O O . GLU A 1 103 ? 1.360 -9.956 6.356 1.00 86.31 103 GLU A O 1
ATOM 836 N N . LEU A 1 104 ? 3.174 -8.701 5.940 1.00 84.94 104 LEU A N 1
ATOM 837 C CA . LEU A 1 104 ? 3.883 -9.024 7.183 1.00 84.94 104 LEU A CA 1
ATOM 838 C C . LEU A 1 104 ? 3.447 -8.157 8.374 1.00 84.94 104 LEU A C 1
ATOM 840 O O . LEU A 1 104 ? 3.777 -8.476 9.517 1.00 84.94 104 LEU A O 1
ATOM 844 N N . GLU A 1 105 ? 2.732 -7.058 8.128 1.00 80.19 105 GLU A N 1
ATOM 845 C CA . GLU A 1 105 ? 2.278 -6.150 9.176 1.00 80.19 105 GLU A CA 1
ATOM 846 C C . GLU A 1 105 ? 1.112 -6.763 9.969 1.00 80.19 105 GLU A C 1
ATOM 848 O O . GLU A 1 105 ? -0.047 -6.750 9.555 1.00 80.19 105 GLU A O 1
ATOM 853 N N . ASP A 1 106 ? 1.415 -7.233 11.182 1.00 62.19 106 ASP A N 1
ATOM 854 C CA . ASP A 1 106 ? 0.455 -7.818 12.135 1.00 62.19 106 ASP A CA 1
ATOM 855 C C . ASP A 1 106 ? -0.503 -6.777 12.759 1.00 62.19 106 ASP A C 1
ATOM 857 O O . ASP A 1 106 ? -1.321 -7.076 13.633 1.00 62.19 106 ASP A O 1
ATOM 861 N N . SER A 1 107 ? -0.437 -5.513 12.325 1.00 55.91 107 SER A N 1
ATOM 862 C CA . SER A 1 107 ? -1.305 -4.442 12.814 1.00 55.91 107 SER A CA 1
ATOM 863 C C . SER A 1 107 ? -2.753 -4.614 12.317 1.00 55.91 107 SER A C 1
ATOM 865 O O . SER A 1 107 ? -3.228 -3.953 11.401 1.00 55.91 107 SER A O 1
ATOM 867 N N . ALA A 1 108 ? -3.489 -5.516 12.973 1.00 42.16 108 ALA A N 1
ATOM 868 C CA . ALA A 1 108 ? -4.937 -5.714 12.884 1.00 42.16 108 ALA A CA 1
ATOM 869 C C . ALA A 1 108 ? -5.509 -5.795 11.448 1.00 42.16 108 ALA A C 1
ATOM 871 O O . ALA A 1 108 ? -6.537 -5.187 11.125 1.00 42.16 108 ALA A O 1
ATOM 872 N N . GLY A 1 109 ? -4.883 -6.626 10.610 1.00 46.66 109 GLY A N 1
ATOM 873 C CA . GLY A 1 109 ? -5.606 -7.349 9.565 1.00 46.66 109 GLY A CA 1
ATOM 874 C C . GLY A 1 109 ? -5.396 -6.926 8.113 1.00 46.66 109 GLY A C 1
ATOM 875 O O . GLY A 1 109 ? -6.305 -7.181 7.321 1.00 46.66 109 GLY A O 1
ATOM 876 N N . LEU A 1 110 ? -4.216 -6.402 7.751 1.00 52.19 110 LEU A N 1
ATOM 877 C CA . LEU A 1 110 ? -3.756 -6.202 6.362 1.00 52.19 110 LEU A CA 1
ATOM 878 C C . LEU A 1 110 ? -3.526 -7.532 5.604 1.00 52.19 110 LEU A C 1
ATOM 880 O O . LEU A 1 110 ? -2.555 -7.704 4.882 1.00 52.19 110 LEU A O 1
ATOM 884 N N . ALA A 1 111 ? -4.414 -8.505 5.764 1.00 41.47 111 ALA A N 1
ATOM 885 C CA . ALA A 1 111 ? -4.369 -9.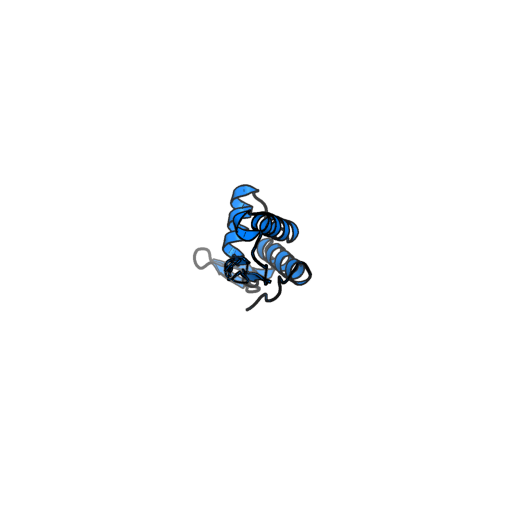754 5.026 1.00 41.47 111 ALA A CA 1
ATOM 886 C C . ALA A 1 111 ? -5.371 -9.711 3.866 1.00 41.47 111 ALA A C 1
ATOM 888 O O . ALA A 1 111 ? -6.497 -9.235 4.038 1.00 41.47 111 ALA A O 1
ATOM 889 N N . GLU A 1 112 ? -4.946 -10.297 2.747 1.00 45.91 112 GLU A N 1
ATOM 890 C CA . GLU A 1 112 ? -5.627 -10.518 1.460 1.00 45.91 112 GLU A CA 1
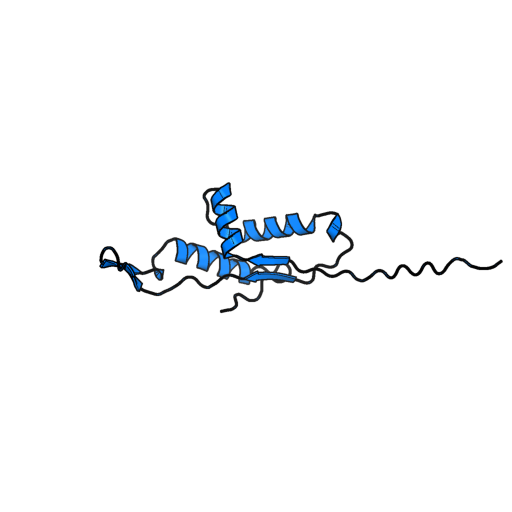ATOM 891 C C . GLU A 1 112 ? -5.270 -9.514 0.356 1.00 45.91 112 GLU A C 1
ATOM 893 O O . GLU A 1 112 ? -6.088 -8.758 -0.167 1.00 45.91 112 GLU A O 1
ATOM 898 N N . THR A 1 113 ? -4.008 -9.610 -0.064 1.00 41.66 113 THR A N 1
ATOM 899 C CA . THR A 1 113 ? -3.519 -9.318 -1.417 1.00 41.66 113 THR A CA 1
ATOM 900 C C . THR A 1 113 ? -4.181 -10.265 -2.435 1.00 41.66 113 THR A C 1
ATOM 902 O O . THR A 1 113 ? -3.573 -11.190 -2.961 1.00 41.66 113 THR A O 1
ATOM 905 N N . GLY A 1 114 ? -5.481 -10.090 -2.677 1.00 35.81 114 GLY A N 1
ATOM 906 C CA . GLY A 1 114 ? -6.241 -10.907 -3.625 1.00 35.81 114 GLY A CA 1
ATOM 907 C C . GLY A 1 114 ? -6.167 -10.388 -5.063 1.00 35.81 114 GLY A C 1
ATOM 908 O O . GLY A 1 114 ? -6.866 -9.428 -5.389 1.00 35.81 114 GLY A O 1
ATOM 909 N N . CYS A 1 115 ? -5.338 -11.027 -5.896 1.00 31.59 115 CYS A N 1
ATOM 910 C CA . CYS A 1 115 ? -5.633 -11.608 -7.223 1.00 31.59 115 CYS A CA 1
ATOM 911 C C . CYS A 1 115 ? -4.324 -12.140 -7.828 1.00 31.59 115 CYS A C 1
ATOM 913 O O . CYS A 1 115 ? -3.387 -11.321 -7.991 1.00 31.59 115 CYS A O 1
#